Protein AF-A0A2L2ZA42-F1 (afdb_monomer_lite)

Structure (mmCIF, N/CA/C/O backbone):
data_AF-A0A2L2ZA42-F1
#
_entry.id   AF-A0A2L2ZA42-F1
#
loop_
_atom_site.group_PDB
_atom_site.id
_atom_site.type_symbol
_atom_site.label_atom_id
_atom_site.label_alt_id
_atom_site.label_comp_id
_atom_site.label_asym_id
_atom_site.label_entity_id
_atom_site.label_seq_id
_atom_site.pdbx_PDB_ins_code
_atom_site.Cartn_x
_atom_site.Cartn_y
_atom_site.Cartn_z
_atom_site.occupancy
_atom_site.B_iso_or_equiv
_atom_site.auth_seq_id
_atom_site.auth_comp_id
_atom_site.auth_asym_id
_atom_site.auth_atom_id
_atom_site.pdbx_PDB_model_num
ATOM 1 N N . GLN A 1 1 ? -10.484 15.211 11.217 1.00 88.56 1 GLN A N 1
ATOM 2 C CA . GLN A 1 1 ? -9.339 14.509 11.839 1.00 88.56 1 GLN A CA 1
ATOM 3 C C . GLN A 1 1 ? -9.038 15.181 13.180 1.00 88.56 1 GLN A C 1
ATOM 5 O O . GLN A 1 1 ? -8.822 16.385 13.180 1.00 88.56 1 GLN A O 1
ATOM 10 N N . THR A 1 2 ? -9.081 14.458 14.305 1.00 97.88 2 THR A N 1
ATOM 11 C CA . THR A 1 2 ? -8.710 14.949 15.657 1.00 97.88 2 THR A CA 1
ATOM 12 C C . THR A 1 2 ? -7.698 13.994 16.297 1.00 97.88 2 THR A C 1
ATOM 14 O O . THR A 1 2 ? -7.570 12.856 15.844 1.00 97.88 2 THR A O 1
ATOM 17 N N . LEU A 1 3 ? -6.986 14.422 17.349 1.00 97.00 3 LEU A N 1
ATOM 18 C CA . LEU A 1 3 ? -5.989 13.576 18.025 1.00 97.00 3 LEU A CA 1
ATOM 19 C C . LEU A 1 3 ? -6.594 12.259 18.533 1.00 97.00 3 LEU A C 1
ATOM 21 O O . LEU A 1 3 ? -6.027 11.192 18.299 1.00 97.00 3 LEU A O 1
ATOM 25 N N . ASP A 1 4 ? -7.747 12.336 19.197 1.00 98.25 4 ASP A N 1
ATOM 26 C CA . ASP A 1 4 ? -8.406 11.162 19.774 1.00 98.25 4 ASP A CA 1
ATOM 27 C C . ASP A 1 4 ? -8.883 10.198 18.688 1.00 98.25 4 ASP A C 1
ATOM 29 O O . ASP A 1 4 ? -8.635 8.996 18.779 1.00 98.25 4 ASP A O 1
ATOM 33 N N . PHE A 1 5 ? -9.453 10.730 17.601 1.00 98.31 5 PHE A N 1
ATOM 34 C CA . PHE A 1 5 ? -9.848 9.928 16.445 1.00 98.31 5 PHE A CA 1
ATOM 35 C C . PHE A 1 5 ? -8.653 9.185 15.830 1.00 98.31 5 PHE A C 1
ATOM 37 O O . PHE A 1 5 ? -8.741 7.991 15.550 1.00 98.31 5 PHE A O 1
ATOM 44 N N . VAL A 1 6 ? -7.512 9.862 15.645 1.00 98.00 6 VAL A N 1
ATOM 45 C CA . VAL A 1 6 ? -6.306 9.236 15.077 1.00 98.00 6 VAL A CA 1
ATOM 46 C C . VAL A 1 6 ? -5.770 8.143 16.003 1.00 98.00 6 VAL A C 1
ATOM 48 O O . VAL A 1 6 ? -5.478 7.042 15.534 1.00 98.00 6 VAL A O 1
ATOM 51 N N . LYS A 1 7 ? -5.694 8.397 17.317 1.00 98.06 7 LYS A N 1
ATOM 52 C CA . LYS A 1 7 ? -5.271 7.389 18.305 1.00 98.06 7 LYS A CA 1
ATOM 53 C C . LYS A 1 7 ? -6.170 6.152 18.274 1.00 98.06 7 LYS A C 1
ATOM 55 O O . LYS A 1 7 ? -5.661 5.030 18.282 1.00 98.06 7 LYS A O 1
ATOM 60 N N . GLU A 1 8 ? -7.484 6.343 18.178 1.00 98.25 8 GLU A N 1
ATOM 61 C CA . GLU A 1 8 ? -8.449 5.247 18.065 1.00 98.25 8 GLU A CA 1
ATOM 62 C C . GLU A 1 8 ? -8.239 4.434 16.778 1.00 98.25 8 GLU A C 1
ATOM 64 O O . GLU A 1 8 ? -8.162 3.204 16.825 1.00 98.25 8 GLU A O 1
ATOM 69 N N . LYS A 1 9 ? -8.084 5.095 15.621 1.00 98.06 9 LYS A N 1
ATOM 70 C CA . LYS A 1 9 ? -7.860 4.404 14.340 1.00 98.06 9 LYS A CA 1
ATOM 71 C C . LYS A 1 9 ? -6.538 3.644 14.307 1.00 98.06 9 LYS A C 1
ATOM 73 O O . LYS A 1 9 ? -6.527 2.513 13.821 1.00 98.06 9 LYS A O 1
ATOM 78 N N . ILE A 1 10 ? -5.464 4.197 14.874 1.00 97.50 10 ILE A N 1
ATOM 79 C CA . ILE A 1 10 ? -4.187 3.482 15.021 1.00 97.50 10 ILE A CA 1
ATOM 80 C C . ILE A 1 10 ? -4.395 2.208 15.846 1.00 97.50 10 ILE A C 1
ATOM 82 O O . ILE A 1 10 ? -4.030 1.123 1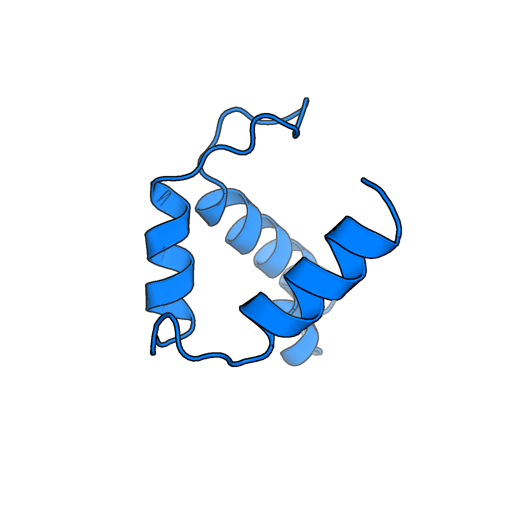5.392 1.00 97.50 10 ILE A O 1
ATOM 86 N N . ALA A 1 11 ? -5.041 2.301 17.012 1.00 97.75 11 ALA A N 1
ATOM 87 C CA . ALA A 1 11 ? -5.298 1.139 17.865 1.00 97.75 11 ALA A CA 1
ATOM 88 C C . ALA A 1 11 ? -6.223 0.099 17.202 1.00 97.75 11 ALA A C 1
ATOM 90 O O . ALA A 1 11 ? -6.114 -1.100 17.469 1.00 97.75 11 ALA A O 1
ATOM 91 N N . TYR A 1 12 ? -7.140 0.536 16.338 1.00 97.75 12 TYR A N 1
ATOM 92 C CA . TYR A 1 12 ? -8.064 -0.341 15.625 1.00 97.75 12 TYR A CA 1
ATOM 93 C C . TYR A 1 12 ? -7.398 -1.105 14.467 1.00 97.75 12 TYR A C 1
ATOM 95 O O . TYR A 1 12 ? -7.591 -2.320 14.353 1.00 97.75 12 TYR A O 1
ATOM 103 N N . TRP A 1 13 ? -6.630 -0.420 13.612 1.00 97.69 13 TRP A N 1
ATOM 104 C CA . TRP A 1 13 ? -6.095 -0.991 12.366 1.00 97.69 13 TRP A CA 1
ATOM 105 C C . TRP A 1 13 ? -4.767 -1.738 12.541 1.00 97.69 13 TRP A C 1
ATOM 107 O O . TRP A 1 13 ? -4.547 -2.736 11.856 1.00 97.69 13 TRP A O 1
ATOM 117 N N . THR A 1 14 ? -3.927 -1.356 13.511 1.00 97.00 14 THR A N 1
ATOM 118 C CA . THR A 1 14 ? -2.621 -2.015 13.764 1.00 97.00 14 THR A CA 1
ATOM 119 C C . THR A 1 14 ? -2.730 -3.406 14.398 1.00 97.00 14 THR A C 1
ATOM 121 O O . THR A 1 14 ? -1.728 -4.074 14.630 1.00 97.00 14 THR A O 1
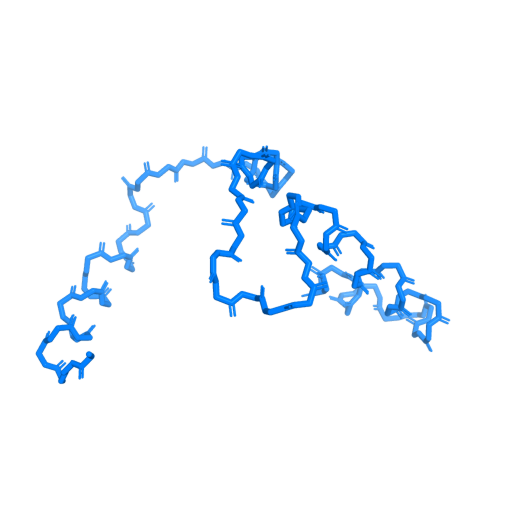ATOM 124 N N . LYS A 1 15 ? -3.952 -3.897 14.637 1.00 97.81 15 LYS A N 1
ATOM 125 C CA . LYS A 1 15 ? -4.204 -5.294 15.019 1.00 97.81 15 LYS A CA 1
ATOM 126 C C . LYS A 1 15 ? -4.053 -6.268 13.847 1.00 97.81 15 LYS A C 1
ATOM 128 O O . LYS A 1 15 ? -4.004 -7.469 14.089 1.00 97.81 15 LYS A O 1
ATOM 133 N N . PHE A 1 16 ? -4.060 -5.773 12.602 1.00 95.69 16 PHE A N 1
ATOM 134 C CA . PHE A 1 16 ? -3.922 -6.559 11.364 1.00 95.69 16 PHE A CA 1
ATOM 135 C C . PHE A 1 16 ? -4.820 -7.812 11.291 1.00 95.69 16 PHE A C 1
ATOM 137 O O . PHE A 1 16 ? -4.477 -8.813 10.671 1.00 95.69 16 PHE A O 1
ATOM 144 N N . ASN A 1 17 ? -6.000 -7.763 11.914 1.00 96.94 17 ASN A N 1
ATOM 145 C CA . ASN A 1 17 ? -6.901 -8.909 12.078 1.00 96.94 17 ASN A CA 1
ATOM 146 C C . ASN A 1 17 ? -8.177 -8.811 11.227 1.00 96.94 17 ASN A C 1
ATOM 148 O O . ASN A 1 17 ? -9.206 -9.387 11.574 1.00 96.94 17 ASN A O 1
ATOM 152 N N . LYS A 1 18 ? -8.134 -8.027 10.145 1.00 95.62 18 LYS A N 1
ATOM 153 C CA . LYS A 1 18 ? -9.298 -7.731 9.292 1.00 95.62 18 LYS A CA 1
ATOM 154 C C . LYS A 1 18 ? -9.353 -8.606 8.047 1.00 95.62 18 LYS A C 1
ATOM 156 O O . LYS A 1 18 ? -10.436 -8.942 7.585 1.00 95.62 18 LYS A O 1
ATOM 161 N N . ALA A 1 19 ? -8.189 -8.977 7.523 1.00 94.31 19 ALA A N 1
ATOM 162 C CA . ALA A 1 19 ? -8.046 -9.867 6.383 1.00 94.31 19 ALA A CA 1
ATOM 163 C C . ALA A 1 19 ? -6.629 -10.453 6.352 1.00 94.31 19 ALA A C 1
ATOM 165 O O . ALA A 1 19 ? -5.693 -9.858 6.884 1.00 94.31 19 ALA A O 1
ATOM 166 N N . ARG A 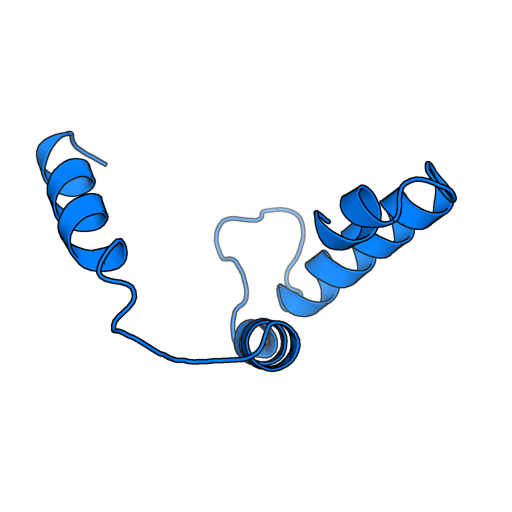1 20 ? -6.472 -11.595 5.679 1.00 95.94 20 ARG A N 1
ATOM 167 C CA . ARG A 1 20 ? -5.174 -12.163 5.306 1.00 95.94 20 ARG A CA 1
ATOM 168 C C . ARG A 1 20 ? -5.184 -12.387 3.801 1.00 95.94 20 ARG A C 1
ATOM 170 O O . ARG A 1 20 ? -5.938 -13.229 3.325 1.00 95.94 20 ARG A O 1
ATOM 177 N N . LEU A 1 21 ? -4.389 -11.613 3.072 1.00 95.25 21 LEU A N 1
ATOM 178 C CA . LEU A 1 21 ? -4.369 -11.583 1.609 1.00 95.25 21 LEU A CA 1
ATOM 179 C C . LEU A 1 21 ? -2.916 -11.569 1.121 1.00 95.25 21 LEU A C 1
ATOM 181 O O . LEU A 1 21 ? -2.027 -11.112 1.840 1.00 95.25 21 LEU A O 1
ATOM 185 N N . THR A 1 22 ? -2.677 -12.057 -0.095 1.00 96.19 22 THR A N 1
ATOM 186 C CA . THR A 1 22 ? -1.432 -11.761 -0.818 1.00 96.19 22 THR A CA 1
ATOM 187 C C . THR A 1 22 ? -1.494 -10.336 -1.374 1.00 96.19 22 THR A C 1
ATOM 189 O O . THR A 1 22 ? -2.580 -9.765 -1.492 1.00 96.19 22 THR A O 1
ATOM 192 N N . VAL A 1 23 ? -0.344 -9.765 -1.746 1.00 91.56 23 VAL A N 1
ATOM 193 C CA . VAL A 1 23 ? -0.274 -8.412 -2.330 1.00 91.56 23 VAL A CA 1
ATOM 194 C C . VAL A 1 23 ? -1.177 -8.291 -3.561 1.00 91.56 23 VAL A C 1
ATOM 196 O O . VAL A 1 23 ? -1.964 -7.355 -3.647 1.00 91.56 23 VAL A O 1
ATOM 199 N N . MET A 1 24 ? -1.150 -9.280 -4.459 1.00 91.62 24 MET A N 1
ATOM 200 C CA . MET A 1 24 ? -1.958 -9.242 -5.682 1.00 91.62 24 MET A CA 1
ATOM 201 C C . MET A 1 24 ? -3.467 -9.260 -5.397 1.00 91.62 24 MET A C 1
ATOM 203 O O . MET A 1 24 ? -4.211 -8.477 -5.974 1.00 91.62 24 MET A O 1
ATOM 207 N N . VAL A 1 25 ? -3.920 -10.077 -4.438 1.00 91.56 25 VAL A N 1
ATOM 208 C CA . VAL A 1 25 ? -5.341 -10.120 -4.047 1.00 91.56 25 VAL A CA 1
ATOM 209 C C . VAL A 1 25 ? -5.766 -8.817 -3.357 1.00 91.56 25 VAL A C 1
ATOM 211 O O . VAL A 1 25 ? -6.916 -8.396 -3.475 1.00 91.56 25 VAL A O 1
ATOM 214 N N . ALA A 1 26 ? -4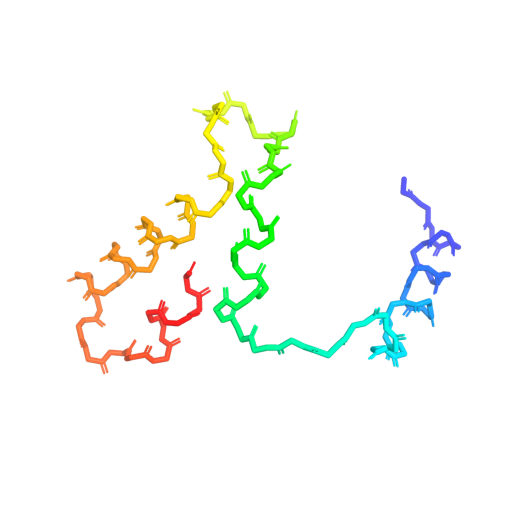.862 -8.162 -2.623 1.00 90.31 26 ALA A N 1
ATOM 215 C CA . ALA A 1 26 ? -5.132 -6.844 -2.056 1.00 90.31 26 ALA A CA 1
ATOM 216 C C . ALA A 1 26 ? -5.271 -5.774 -3.154 1.00 90.31 26 ALA A C 1
ATOM 218 O O . ALA A 1 26 ? -6.211 -4.985 -3.092 1.00 90.31 26 ALA A O 1
ATOM 219 N N . LEU A 1 27 ? -4.408 -5.796 -4.178 1.00 86.75 27 LEU A N 1
ATOM 220 C CA . LEU A 1 27 ? -4.510 -4.914 -5.345 1.00 86.75 27 LEU A CA 1
ATOM 221 C C . LEU A 1 27 ? -5.821 -5.139 -6.104 1.00 86.75 27 LEU A C 1
ATOM 223 O O . LEU A 1 27 ? -6.537 -4.184 -6.378 1.00 86.75 27 LEU A O 1
ATOM 227 N N . GLU A 1 28 ? -6.204 -6.388 -6.372 1.00 87.62 28 GLU A N 1
ATOM 228 C CA . GLU A 1 28 ? -7.463 -6.700 -7.062 1.00 87.62 28 GLU A CA 1
ATOM 229 C C . GLU A 1 28 ? -8.697 -6.132 -6.348 1.00 87.62 28 GLU A C 1
ATOM 231 O O . GLU A 1 28 ? -9.664 -5.746 -7.002 1.00 87.62 28 GLU A O 1
ATOM 236 N N . LYS A 1 29 ? -8.673 -6.026 -5.012 1.00 85.19 29 LYS A N 1
ATOM 237 C CA . LYS A 1 29 ? -9.761 -5.392 -4.251 1.00 85.19 29 LYS A CA 1
ATOM 238 C C . LYS A 1 29 ? -9.868 -3.886 -4.493 1.00 85.19 29 LYS A C 1
ATOM 240 O O . LYS A 1 29 ? -10.965 -3.349 -4.355 1.00 85.19 29 LYS A O 1
ATOM 245 N N . LEU A 1 30 ? -8.778 -3.221 -4.881 1.00 82.56 30 LEU A N 1
ATOM 246 C CA . LEU A 1 30 ? -8.778 -1.802 -5.251 1.00 82.56 30 LEU A CA 1
ATOM 247 C C . LEU A 1 30 ? -9.443 -1.544 -6.611 1.00 82.56 30 LEU A C 1
ATOM 249 O O . LEU A 1 30 ? -9.750 -0.396 -6.909 1.00 82.56 30 LEU A O 1
ATOM 253 N N . ASN A 1 31 ? -9.740 -2.577 -7.412 1.00 78.44 31 ASN A N 1
ATOM 254 C CA . ASN A 1 31 ? -10.531 -2.412 -8.641 1.00 78.44 31 ASN A CA 1
ATOM 255 C C . ASN A 1 31 ? -11.940 -1.865 -8.374 1.00 78.44 31 ASN A C 1
ATOM 257 O O . ASN A 1 31 ? -12.535 -1.250 -9.253 1.00 78.44 31 ASN A O 1
ATOM 261 N N . CYS A 1 32 ? -12.481 -2.096 -7.176 1.00 76.25 32 CYS A N 1
ATOM 262 C CA . CYS A 1 32 ? -13.815 -1.639 -6.790 1.00 76.25 32 CYS A CA 1
ATOM 263 C C . CYS A 1 32 ? -13.797 -0.294 -6.044 1.00 76.25 32 CYS A C 1
ATOM 265 O O . CYS A 1 32 ? -14.818 0.082 -5.472 1.00 76.25 32 CYS A O 1
ATOM 267 N N . LEU A 1 33 ? -12.649 0.391 -5.994 1.00 76.56 33 LEU A N 1
ATOM 268 C CA . LEU A 1 33 ? -12.475 1.659 -5.295 1.00 76.56 33 LEU A CA 1
ATOM 269 C C . LEU A 1 33 ? -11.985 2.728 -6.277 1.00 76.56 33 LEU A C 1
ATOM 271 O O . LEU A 1 33 ? -10.898 2.612 -6.847 1.00 76.56 33 LEU A O 1
ATOM 275 N N . VAL A 1 34 ? -12.796 3.769 -6.437 1.00 75.69 34 VA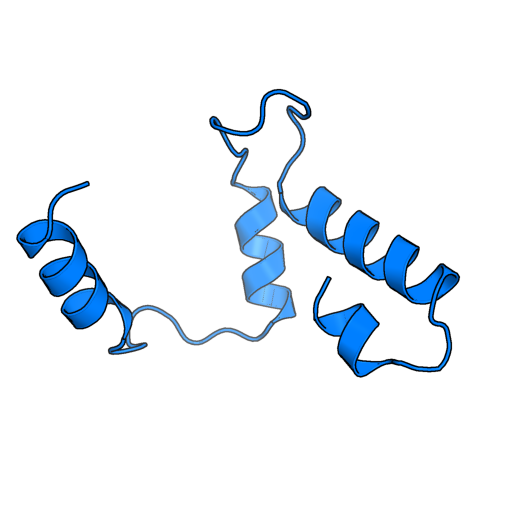L A N 1
ATOM 276 C CA . VAL A 1 34 ? -12.391 5.049 -7.025 1.00 75.69 34 VAL A CA 1
ATOM 277 C C . VAL A 1 34 ? -12.109 5.995 -5.859 1.00 75.69 34 VAL A C 1
ATOM 279 O O . VAL A 1 34 ? -12.810 5.941 -4.847 1.00 75.69 34 VAL A O 1
ATOM 282 N N . ASP A 1 35 ? -11.036 6.776 -5.950 1.00 77.25 35 ASP A N 1
ATOM 283 C CA . ASP A 1 35 ? -10.660 7.719 -4.899 1.00 77.25 35 ASP A CA 1
ATOM 284 C C . ASP A 1 35 ? -11.373 9.056 -5.121 1.00 77.25 35 ASP A C 1
ATOM 286 O O . ASP A 1 35 ? -10.973 9.847 -5.966 1.00 77.25 35 ASP A O 1
ATOM 290 N N . ASP A 1 36 ? -12.415 9.324 -4.333 1.00 79.62 36 ASP A N 1
ATOM 291 C CA . ASP A 1 36 ? -13.197 10.567 -4.416 1.00 79.62 36 ASP A CA 1
ATOM 292 C C . ASP A 1 36 ? -12.388 11.833 -4.052 1.00 79.62 36 ASP A C 1
ATOM 294 O O . ASP A 1 36 ? -12.902 12.950 -4.156 1.00 79.62 36 ASP A O 1
ATOM 298 N N . SER A 1 37 ? -11.155 11.686 -3.551 1.00 81.44 37 SER A N 1
ATOM 299 C CA . SER A 1 37 ? -10.276 12.806 -3.202 1.00 81.44 37 SER A CA 1
ATOM 300 C C . SER A 1 37 ? -9.252 13.161 -4.278 1.00 81.44 37 SER A C 1
ATOM 302 O O . SER A 1 37 ? -8.665 14.242 -4.189 1.00 81.44 37 SER A O 1
ATOM 304 N N . ASP A 1 38 ? -9.049 12.296 -5.277 1.00 77.12 38 ASP A N 1
ATOM 305 C CA . ASP A 1 38 ? -8.145 12.554 -6.396 1.00 77.12 38 ASP A CA 1
ATOM 306 C C . ASP A 1 38 ? -8.861 13.427 -7.447 1.00 77.12 38 ASP A C 1
ATOM 308 O O . ASP A 1 38 ? -9.837 12.987 -8.056 1.00 77.12 38 ASP A O 1
ATOM 312 N N . PRO A 1 39 ? -8.430 14.684 -7.662 1.00 73.56 39 PRO A N 1
ATOM 313 C CA . PRO A 1 39 ? -9.074 15.572 -8.624 1.00 73.56 39 PRO A CA 1
ATOM 314 C C . PRO A 1 39 ? -8.704 15.250 -10.080 1.00 73.56 39 PRO A C 1
ATOM 316 O O . PRO A 1 39 ? -9.296 15.835 -10.989 1.00 73.56 39 PRO A O 1
ATOM 319 N N . ASP A 1 40 ? -7.714 14.379 -10.306 1.00 73.19 40 ASP A N 1
ATOM 320 C CA . ASP A 1 40 ? -7.090 14.169 -11.609 1.00 73.19 40 ASP A CA 1
ATOM 321 C C . ASP A 1 40 ? -7.603 12.908 -12.328 1.00 73.19 40 ASP A C 1
ATOM 323 O O . ASP A 1 40 ? -7.401 12.779 -13.542 1.00 73.19 40 ASP A O 1
ATOM 327 N N . VAL A 1 41 ? -8.243 11.957 -11.626 1.00 63.50 41 VAL A N 1
ATOM 328 C CA . VAL A 1 41 ? -8.551 10.640 -12.213 1.00 63.50 41 VAL A CA 1
ATOM 329 C C . VAL A 1 41 ? -9.821 9.962 -11.675 1.00 63.50 41 VAL A C 1
ATOM 331 O O . VAL A 1 41 ? -9.889 9.561 -10.523 1.00 63.50 41 VAL A O 1
ATOM 334 N N . ASP A 1 42 ? -10.765 9.670 -12.580 1.00 68.12 42 ASP A N 1
ATOM 335 C CA . ASP A 1 42 ? -11.968 8.843 -12.335 1.00 68.12 42 ASP A CA 1
ATOM 336 C C . ASP A 1 42 ? -11.735 7.336 -12.619 1.00 68.12 42 ASP A C 1
ATOM 338 O O . ASP A 1 42 ? -12.657 6.592 -12.971 1.00 68.12 42 ASP A O 1
ATOM 342 N N . ILE A 1 43 ? -10.485 6.862 -12.550 1.00 72.56 43 ILE A N 1
ATOM 343 C CA . ILE A 1 43 ? -10.132 5.461 -12.847 1.00 72.56 43 ILE A CA 1
ATOM 344 C C . ILE A 1 43 ? -9.946 4.643 -11.561 1.00 72.56 43 ILE A C 1
ATOM 346 O O . ILE A 1 43 ? -9.547 5.193 -10.536 1.00 72.56 43 ILE A O 1
ATOM 350 N N . PRO A 1 44 ? -10.170 3.314 -11.593 1.00 74.31 44 PRO A N 1
ATOM 351 C CA . PRO A 1 44 ? -9.915 2.463 -10.435 1.00 74.31 44 PRO A CA 1
ATOM 352 C C . PRO A 1 44 ? -8.467 2.575 -9.946 1.00 74.31 44 PRO A C 1
ATOM 354 O O . PRO A 1 44 ? -7.528 2.489 -10.745 1.00 74.31 44 PRO A O 1
ATOM 357 N N . ASN A 1 45 ? -8.274 2.664 -8.628 1.00 76.88 45 ASN A N 1
ATOM 358 C CA . ASN A 1 45 ? -6.956 2.909 -8.027 1.00 76.88 45 ASN A CA 1
ATOM 359 C C . ASN A 1 45 ? -5.928 1.786 -8.306 1.00 76.88 45 ASN A C 1
ATOM 361 O O . ASN A 1 45 ? -4.717 1.982 -8.225 1.00 76.88 45 ASN A O 1
ATOM 365 N N . PHE A 1 46 ? -6.396 0.601 -8.711 1.00 77.25 46 PHE A N 1
ATOM 366 C CA . PHE A 1 46 ? -5.549 -0.476 -9.232 1.00 77.25 46 PHE A CA 1
ATOM 367 C C . PHE A 1 46 ? -4.689 -0.029 -10.422 1.00 77.25 46 PHE A C 1
ATOM 369 O O . PHE A 1 46 ? -3.503 -0.338 -10.480 1.00 77.25 46 PHE A O 1
ATOM 376 N N . VAL A 1 47 ? -5.269 0.720 -11.363 1.00 77.31 47 VAL A N 1
ATOM 377 C CA . VAL A 1 47 ? -4.572 1.179 -12.573 1.00 77.31 47 VAL A CA 1
ATOM 378 C C . VAL A 1 47 ? -3.487 2.197 -12.214 1.00 77.31 47 VAL A C 1
ATOM 380 O O . VAL A 1 47 ? -2.394 2.165 -12.782 1.00 77.31 47 VAL A O 1
ATOM 383 N N . HIS A 1 48 ? -3.755 3.048 -11.221 1.00 82.56 48 HIS A N 1
ATOM 384 C CA . HIS A 1 48 ? -2.785 4.008 -10.702 1.00 82.56 48 HIS A CA 1
ATOM 385 C C . HIS A 1 48 ? -1.528 3.313 -10.151 1.00 82.56 48 HIS A C 1
ATOM 387 O O . HIS A 1 48 ? -0.418 3.695 -10.525 1.00 82.56 48 HIS A O 1
ATOM 393 N N . ALA A 1 49 ? -1.686 2.247 -9.354 1.00 83.06 49 ALA A N 1
ATOM 394 C CA . ALA A 1 49 ? -0.560 1.492 -8.793 1.00 83.06 49 ALA A CA 1
ATOM 395 C C . ALA A 1 49 ? 0.393 0.961 -9.885 1.00 83.06 49 ALA A C 1
ATOM 397 O O . ALA A 1 49 ? 1.598 1.199 -9.844 1.00 83.06 49 ALA A O 1
ATOM 398 N N . PHE A 1 50 ? -0.136 0.335 -10.945 1.00 87.12 50 PHE A N 1
ATOM 399 C CA . PHE A 1 50 ? 0.711 -0.159 -12.043 1.00 87.12 50 PHE A CA 1
ATOM 400 C C . PHE A 1 50 ? 1.402 0.961 -12.821 1.00 87.12 50 PHE A C 1
ATOM 402 O O . PHE A 1 50 ? 2.550 0.800 -13.238 1.00 87.12 50 PHE A O 1
ATOM 409 N N . HIS A 1 51 ? 0.738 2.101 -13.027 1.00 88.44 51 HIS A N 1
ATOM 410 C CA . HIS A 1 51 ? 1.368 3.239 -13.693 1.00 88.44 51 HIS A CA 1
ATOM 411 C C . HIS A 1 51 ? 2.538 3.810 -12.890 1.00 88.44 51 HIS A C 1
ATOM 413 O O . HIS A 1 51 ? 3.556 4.173 -13.485 1.00 88.44 51 HIS A O 1
ATOM 419 N N . THR A 1 52 ? 2.406 3.892 -11.567 1.00 90.44 52 THR A N 1
ATOM 420 C CA . THR A 1 52 ? 3.482 4.350 -10.683 1.00 90.44 52 THR A CA 1
ATOM 421 C C . THR A 1 52 ? 4.641 3.358 -10.697 1.00 90.44 52 THR A C 1
ATOM 423 O O . THR A 1 52 ? 5.762 3.757 -11.029 1.00 90.44 52 THR A O 1
ATOM 426 N N . ALA A 1 53 ? 4.371 2.066 -10.480 1.00 92.19 53 ALA A N 1
ATOM 427 C CA . ALA A 1 53 ? 5.374 1.004 -10.550 1.00 92.19 53 ALA A CA 1
ATOM 428 C C . ALA A 1 53 ? 6.147 1.005 -11.883 1.00 92.19 53 ALA A C 1
ATOM 430 O O . ALA A 1 53 ? 7.380 0.994 -11.892 1.00 92.19 53 ALA A O 1
ATOM 431 N N . GLU A 1 54 ? 5.453 1.094 -13.024 1.00 94.12 54 GLU A N 1
ATOM 432 C CA . GLU A 1 54 ? 6.098 1.062 -14.342 1.00 94.12 54 GLU A CA 1
ATOM 433 C C . GLU A 1 54 ? 6.928 2.314 -14.640 1.00 94.12 54 GLU A C 1
ATOM 435 O O . GLU A 1 54 ? 8.004 2.211 -15.236 1.00 94.12 54 GLU A O 1
ATOM 440 N N . ARG A 1 55 ? 6.485 3.500 -14.204 1.00 94.31 55 ARG A N 1
ATOM 441 C CA . ARG A 1 55 ? 7.287 4.726 -14.348 1.00 94.31 55 ARG A CA 1
ATOM 442 C C . ARG A 1 55 ? 8.556 4.661 -13.504 1.00 94.31 55 ARG A C 1
ATOM 444 O O . ARG A 1 55 ? 9.628 5.008 -14.001 1.00 94.31 55 ARG A O 1
ATOM 451 N N . ILE A 1 56 ? 8.461 4.169 -12.266 1.00 94.00 56 ILE A N 1
ATOM 452 C CA . ILE A 1 56 ? 9.633 3.974 -11.404 1.00 94.00 56 ILE A CA 1
ATOM 453 C C . ILE A 1 56 ? 10.572 2.935 -12.019 1.00 94.00 56 ILE A C 1
ATOM 455 O O . ILE A 1 56 ? 11.778 3.167 -12.075 1.00 94.00 56 ILE A O 1
ATOM 459 N N . ARG A 1 57 ? 10.040 1.829 -12.551 1.00 96.00 57 ARG A N 1
ATOM 460 C CA . ARG A 1 57 ? 10.834 0.799 -13.232 1.00 96.00 57 ARG A CA 1
ATOM 461 C C . ARG A 1 57 ? 11.626 1.353 -14.411 1.00 96.00 57 ARG A C 1
ATOM 463 O O . ARG A 1 57 ? 12.792 1.002 -14.577 1.00 96.00 57 ARG A O 1
ATOM 470 N N . GLN A 1 58 ? 11.022 2.226 -15.215 1.00 96.06 58 GLN A N 1
ATOM 471 C CA . GLN A 1 58 ? 11.704 2.872 -16.339 1.00 96.06 58 GLN A CA 1
ATOM 472 C C . GLN A 1 58 ? 12.806 3.837 -15.881 1.00 96.06 58 GLN A C 1
ATOM 474 O O . GLN A 1 58 ? 13.883 3.852 -16.473 1.00 96.06 58 GLN A O 1
ATOM 479 N N . ALA A 1 59 ? 12.559 4.619 -14.827 1.00 96.75 59 ALA A N 1
ATOM 480 C CA . ALA A 1 59 ? 13.518 5.596 -14.312 1.00 96.75 59 ALA A CA 1
ATOM 481 C C . ALA A 1 59 ? 14.661 4.962 -13.492 1.00 96.75 59 ALA A C 1
ATOM 483 O O . ALA A 1 59 ? 15.787 5.458 -13.502 1.00 96.75 59 ALA A O 1
ATOM 484 N N . HIS A 1 60 ? 14.387 3.857 -12.795 1.00 96.19 60 HIS A N 1
ATOM 485 C CA . HIS A 1 60 ? 15.299 3.212 -11.849 1.00 96.19 60 HIS A CA 1
ATOM 486 C C . HIS A 1 60 ? 15.396 1.697 -12.085 1.00 96.19 60 HIS A C 1
ATOM 488 O O . HIS A 1 60 ? 15.083 0.917 -11.187 1.00 96.19 60 HIS A O 1
ATOM 494 N N . PRO A 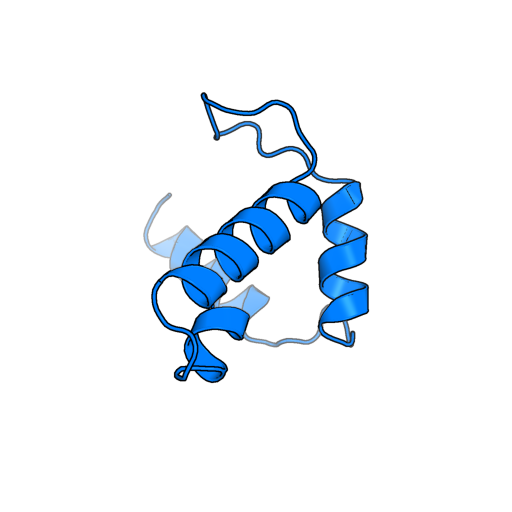1 61 ? 15.858 1.232 -13.258 1.00 95.62 61 PRO A N 1
ATOM 495 C CA . PRO A 1 61 ? 15.717 -0.163 -13.695 1.00 95.62 61 PRO A CA 1
ATOM 496 C C . PRO A 1 61 ? 16.398 -1.204 -12.796 1.00 95.62 61 PRO A C 1
ATOM 498 O O . PRO A 1 61 ? 16.031 -2.373 -12.839 1.00 95.62 61 PRO A O 1
ATOM 501 N N . THR A 1 62 ? 17.373 -0.801 -11.980 1.00 96.88 62 THR A N 1
ATOM 502 C CA . THR A 1 62 ? 18.122 -1.691 -11.079 1.00 96.88 62 THR A CA 1
ATOM 503 C C . THR A 1 62 ? 17.607 -1.699 -9.637 1.00 96.88 62 THR A C 1
ATOM 505 O O . THR A 1 62 ? 18.118 -2.468 -8.829 1.00 96.88 62 THR A O 1
ATOM 508 N N . LEU A 1 63 ? 16.629 -0.852 -9.294 1.00 96.94 63 LEU A N 1
ATOM 509 C CA . LEU A 1 63 ? 16.065 -0.739 -7.944 1.00 96.94 63 LEU A CA 1
ATOM 510 C C . LEU A 1 63 ? 14.701 -1.433 -7.872 1.00 96.94 63 LEU A C 1
ATOM 512 O O . LEU A 1 63 ? 13.667 -0.782 -7.765 1.00 96.94 63 LEU A O 1
ATOM 516 N N . ASP A 1 64 ? 14.710 -2.759 -7.936 1.00 94.81 64 ASP A N 1
ATOM 517 C CA . ASP A 1 64 ? 13.519 -3.619 -7.896 1.00 94.81 64 ASP A CA 1
ATOM 518 C C . ASP A 1 64 ? 12.578 -3.339 -6.709 1.00 94.81 64 ASP A C 1
ATOM 520 O O . ASP A 1 64 ? 11.361 -3.247 -6.876 1.00 94.81 64 ASP A O 1
ATOM 524 N N . TRP A 1 65 ? 13.129 -3.112 -5.516 1.00 96.69 65 TRP A N 1
ATOM 525 C CA . TRP A 1 65 ? 12.360 -2.727 -4.330 1.00 96.69 65 TRP A CA 1
ATOM 526 C C . TRP A 1 65 ? 11.588 -1.419 -4.531 1.00 96.69 65 TRP A C 1
ATOM 528 O O . TRP A 1 65 ? 10.511 -1.238 -3.957 1.00 96.69 65 TRP A O 1
ATOM 538 N N . PHE A 1 66 ? 12.121 -0.505 -5.347 1.00 96.69 66 PHE A N 1
ATOM 539 C CA . PHE A 1 66 ? 11.482 0.775 -5.606 1.00 96.69 66 PHE A CA 1
ATOM 540 C C . PHE A 1 66 ? 10.334 0.619 -6.603 1.00 96.69 66 PHE A C 1
ATOM 542 O O . PHE A 1 66 ? 9.326 1.304 -6.469 1.00 96.69 66 PHE A O 1
ATOM 549 N N . HIS A 1 67 ? 10.431 -0.345 -7.526 1.00 95.94 67 HIS A N 1
ATOM 550 C CA . HIS A 1 67 ? 9.323 -0.698 -8.424 1.00 95.94 67 HIS A CA 1
ATOM 551 C C . HIS A 1 67 ? 8.133 -1.211 -7.619 1.00 95.94 67 HIS A C 1
ATOM 553 O O . HIS A 1 67 ? 7.016 -0.795 -7.876 1.00 95.94 67 HIS A O 1
ATOM 559 N N . LEU A 1 68 ? 8.389 -2.064 -6.620 1.00 94.00 68 LEU A N 1
ATOM 560 C CA . LEU A 1 68 ? 7.359 -2.614 -5.729 1.00 94.00 68 LEU A CA 1
ATOM 561 C C . LEU A 1 68 ? 6.758 -1.573 -4.770 1.00 94.00 68 LEU A C 1
ATOM 563 O O . LEU A 1 68 ? 5.670 -1.779 -4.241 1.00 94.00 68 LEU A O 1
ATOM 567 N N . THR A 1 69 ? 7.487 -0.494 -4.487 1.00 93.44 69 THR A N 1
ATOM 568 C CA . THR A 1 69 ? 7.005 0.583 -3.610 1.00 93.44 69 THR A CA 1
ATOM 569 C C . THR A 1 69 ? 5.978 1.475 -4.316 1.00 93.44 69 THR A C 1
ATOM 571 O O . THR A 1 69 ? 5.163 2.095 -3.633 1.00 93.44 69 THR A O 1
ATOM 574 N N . GLY A 1 70 ? 6.043 1.556 -5.651 1.00 88.19 70 GLY A N 1
ATOM 575 C CA . GLY A 1 70 ? 5.062 2.248 -6.491 1.00 88.19 70 GLY A CA 1
ATOM 576 C C . GLY A 1 70 ? 3.802 1.432 -6.706 1.00 88.19 70 GLY A C 1
ATOM 577 O O . GLY A 1 70 ? 2.725 2.064 -6.738 1.00 88.19 70 GLY A O 1
#

Organism: Parasteatoda tepidariorum (NCBI:txid114398)

Foldseek 3Di:
DDPVVVVVVCVVPVVVPPDDDDPVVVLVVQQPDADPPDPPDRHRVSVVLQVLLVVCCVVPVPPNVNSVVD

Radius of gyration: 15.51 Å; chains: 1; bounding box: 32×28×36 Å

InterPro domains:
  IPR007828 Inositol oxygenase [PF05153] (1-70)
  IPR007828 Inositol oxygenase [PTHR12588] (1-70)

Secondary structure (DSSP, 8-state):
--HHHHHHHHHHHTT--S----HHHHHHHGGG---TT-SS--S-HHHHHHHHHHHHHHH-TT-HHHHHH-

pLDDT: mean 89.35, std 9.1, range [63.5, 98.31]

Sequence (70 aa):
QTLDFVKEKIAYWTKFNKARLTVMVALEKLNCLVDDSDPDVDIPNFVHAFHTAERIRQAHPTLDWFHLTG